Protein AF-A0A8T5NZN9-F1 (afdb_monomer)

Structure (mmCIF, N/CA/C/O backbone):
data_AF-A0A8T5NZN9-F1
#
_entry.id   AF-A0A8T5NZN9-F1
#
loop_
_atom_site.group_PDB
_atom_site.id
_atom_site.type_symbol
_atom_site.label_atom_id
_atom_site.label_alt_id
_atom_site.label_comp_id
_atom_site.label_asym_id
_atom_site.label_entity_id
_atom_site.label_seq_id
_atom_site.pdbx_PDB_ins_cod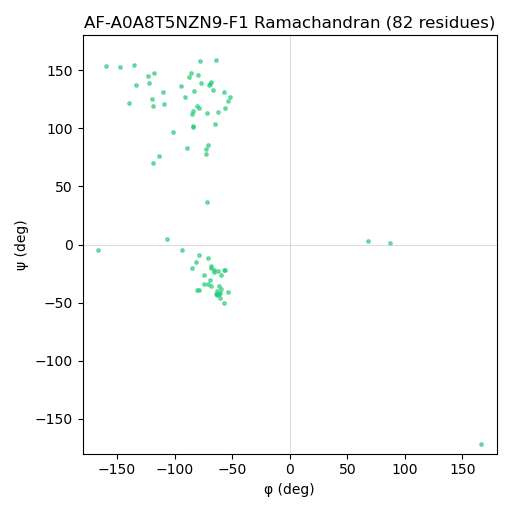e
_atom_site.Cartn_x
_atom_site.Cartn_y
_atom_site.Cartn_z
_atom_site.occupancy
_atom_site.B_iso_or_equiv
_atom_site.auth_seq_id
_atom_site.auth_comp_id
_atom_site.auth_asym_id
_atom_site.auth_atom_id
_atom_site.pdbx_PDB_model_num
ATOM 1 N N . MET A 1 1 ? 0.487 -4.264 30.879 1.00 34.97 1 MET A N 1
ATOM 2 C CA . MET A 1 1 ? 0.024 -3.351 29.813 1.00 34.97 1 MET A CA 1
ATOM 3 C C . MET A 1 1 ? 0.507 -3.912 28.481 1.00 34.97 1 MET A C 1
ATOM 5 O O . MET A 1 1 ? 1.689 -3.817 28.190 1.00 34.97 1 MET A O 1
ATOM 9 N N . MET A 1 2 ? -0.350 -4.625 27.744 1.00 35.44 2 MET A N 1
ATOM 10 C CA . MET A 1 2 ? 0.011 -5.225 26.452 1.00 35.44 2 MET A CA 1
ATOM 11 C C . MET A 1 2 ? -0.158 -4.172 25.357 1.00 35.44 2 MET A C 1
ATOM 13 O O . MET A 1 2 ? -1.273 -3.893 24.928 1.00 35.44 2 MET A O 1
ATOM 17 N N . THR A 1 3 ? 0.946 -3.574 24.918 1.00 41.38 3 THR A N 1
ATOM 18 C CA . THR A 1 3 ? 0.982 -2.693 23.747 1.00 41.38 3 THR A CA 1
ATOM 19 C C . THR A 1 3 ? 0.833 -3.555 22.492 1.00 41.38 3 THR A C 1
ATOM 21 O O . THR A 1 3 ? 1.812 -3.909 21.839 1.00 41.38 3 THR A O 1
ATOM 24 N N . GLY A 1 4 ? -0.393 -3.987 22.195 1.00 48.88 4 GLY A N 1
ATOM 25 C CA . GLY A 1 4 ? -0.702 -4.690 20.955 1.00 48.88 4 GLY A CA 1
ATOM 26 C C . GLY A 1 4 ? -0.480 -3.741 19.783 1.00 48.88 4 GLY A C 1
ATOM 27 O O . GLY A 1 4 ? -1.286 -2.842 19.561 1.00 48.88 4 GLY A O 1
ATOM 28 N N . LYS A 1 5 ? 0.627 -3.900 19.050 1.00 51.81 5 LYS A N 1
ATOM 29 C CA . LYS A 1 5 ? 0.821 -3.207 17.773 1.00 51.81 5 LYS A CA 1
ATOM 30 C C . LYS A 1 5 ? -0.272 -3.693 16.821 1.00 51.81 5 LYS A C 1
ATOM 32 O O . LYS A 1 5 ? -0.318 -4.869 16.472 1.00 51.81 5 LYS A O 1
ATOM 37 N N . VAL A 1 6 ? -1.168 -2.790 16.451 1.00 48.12 6 VAL A N 1
ATOM 38 C CA . VAL A 1 6 ? -2.144 -2.989 15.384 1.00 48.12 6 VAL A CA 1
ATOM 39 C C . VAL A 1 6 ? -1.506 -2.495 14.097 1.00 48.12 6 VAL A C 1
ATOM 41 O O . VAL A 1 6 ? -1.011 -1.370 14.050 1.00 48.12 6 VAL A O 1
ATOM 44 N N . VAL A 1 7 ? -1.500 -3.335 13.065 1.00 60.12 7 VAL A N 1
ATOM 45 C CA . VAL A 1 7 ? -1.030 -2.952 11.731 1.00 60.12 7 VAL A CA 1
ATOM 46 C C . VAL A 1 7 ? -2.238 -2.899 10.809 1.00 60.12 7 VAL A C 1
ATOM 48 O O . VAL A 1 7 ? -3.054 -3.822 10.793 1.00 60.12 7 VAL A O 1
ATOM 51 N N . LEU A 1 8 ? -2.356 -1.801 10.064 1.00 58.16 8 LEU A N 1
ATOM 52 C CA . LEU A 1 8 ? -3.370 -1.651 9.031 1.00 58.16 8 LEU A CA 1
ATOM 53 C C . LEU A 1 8 ? -2.890 -2.363 7.775 1.00 58.16 8 LEU A C 1
ATOM 55 O O . LEU A 1 8 ? -1.844 -2.028 7.219 1.00 58.16 8 LEU A O 1
ATOM 59 N N . VAL A 1 9 ? -3.656 -3.361 7.350 1.00 62.81 9 VAL A N 1
ATOM 60 C CA . VAL A 1 9 ? -3.315 -4.194 6.201 1.00 62.81 9 VAL A CA 1
ATOM 61 C C . VAL A 1 9 ? -4.415 -4.055 5.141 1.00 62.81 9 VAL A C 1
ATOM 63 O O . VAL A 1 9 ? -5.586 -4.275 5.464 1.00 62.81 9 VAL A O 1
ATOM 66 N N . PRO A 1 10 ? -4.078 -3.687 3.891 1.00 61.34 10 PRO A N 1
ATOM 67 C CA . PRO A 1 10 ? -5.037 -3.643 2.785 1.00 61.34 10 PRO A CA 1
ATOM 68 C C . PRO A 1 10 ? -5.533 -5.050 2.422 1.00 61.34 10 PRO A C 1
ATOM 70 O O . PRO A 1 10 ? -4.728 -5.967 2.283 1.00 61.34 10 PRO A O 1
ATOM 73 N N . PHE A 1 11 ? -6.845 -5.241 2.259 1.00 51.91 11 PHE A N 1
ATOM 74 C CA . PHE A 1 11 ? -7.451 -6.539 1.931 1.00 51.91 11 PHE A CA 1
ATOM 75 C C . PHE A 1 11 ? -8.490 -6.442 0.798 1.00 51.91 11 PHE A C 1
ATOM 77 O O . PHE A 1 11 ? -9.350 -5.562 0.819 1.00 51.91 11 PHE A O 1
ATOM 84 N N . PRO A 1 12 ? -8.531 -7.366 -0.175 1.00 51.25 12 PRO A N 1
ATOM 85 C CA . PRO A 1 12 ? -7.628 -8.468 -0.446 1.00 51.25 12 PRO A CA 1
ATOM 86 C C . PRO A 1 12 ? -6.377 -7.979 -1.181 1.00 51.25 12 PRO A C 1
ATOM 88 O O . PRO A 1 12 ? -6.430 -7.078 -2.019 1.00 51.25 12 PRO A O 1
ATOM 91 N N . PHE A 1 13 ? -5.252 -8.623 -0.887 1.00 57.72 13 PHE A N 1
ATOM 92 C CA . PHE A 1 13 ? -4.118 -8.640 -1.800 1.00 57.72 13 PHE A CA 1
ATOM 93 C C . PHE A 1 13 ? -4.497 -9.561 -2.958 1.00 57.72 13 PHE A C 1
ATOM 95 O O . PHE A 1 13 ? -4.184 -10.748 -2.933 1.00 57.72 13 PHE A O 1
ATOM 102 N N . ASP A 1 14 ? -5.240 -9.055 -3.940 1.00 54.31 14 ASP A N 1
ATOM 103 C CA . ASP A 1 14 ? -5.480 -9.805 -5.171 1.00 54.31 14 ASP A CA 1
ATOM 104 C C . ASP A 1 14 ? -4.162 -9.843 -5.960 1.00 54.31 14 ASP A C 1
ATOM 106 O O . ASP A 1 14 ? -3.881 -9.001 -6.810 1.00 54.31 14 ASP A O 1
ATOM 110 N N . THR A 1 15 ? -3.313 -10.822 -5.638 1.00 50.38 15 THR A N 1
ATOM 111 C CA . THR A 1 15 ? -1.974 -11.042 -6.207 1.00 50.38 15 THR A CA 1
ATOM 112 C C . THR A 1 15 ? -2.027 -11.564 -7.647 1.00 50.38 15 THR A C 1
ATOM 114 O O . THR A 1 15 ? -1.282 -12.470 -8.003 1.00 50.38 15 THR A O 1
ATOM 117 N N . SER A 1 16 ? -2.966 -11.122 -8.483 1.00 45.41 16 SER A N 1
ATOM 118 C CA . SER A 1 16 ? -3.051 -11.631 -9.865 1.00 45.41 16 SER A CA 1
ATOM 119 C C . SER A 1 16 ? -3.943 -10.856 -10.821 1.00 45.41 16 SER A C 1
ATOM 121 O O . SER A 1 16 ? -4.000 -11.208 -11.997 1.00 45.41 16 SER A O 1
ATOM 123 N N . LYS A 1 17 ? -4.665 -9.829 -10.368 1.00 54.97 17 LYS A N 1
ATOM 124 C CA . LYS A 1 17 ? -5.507 -9.033 -11.261 1.00 54.97 17 LYS A CA 1
ATOM 125 C C . LYS A 1 17 ? -5.387 -7.570 -10.881 1.00 54.97 17 LYS A C 1
ATOM 127 O O . LYS A 1 17 ? -5.698 -7.200 -9.753 1.00 54.97 17 LYS A O 1
ATOM 132 N 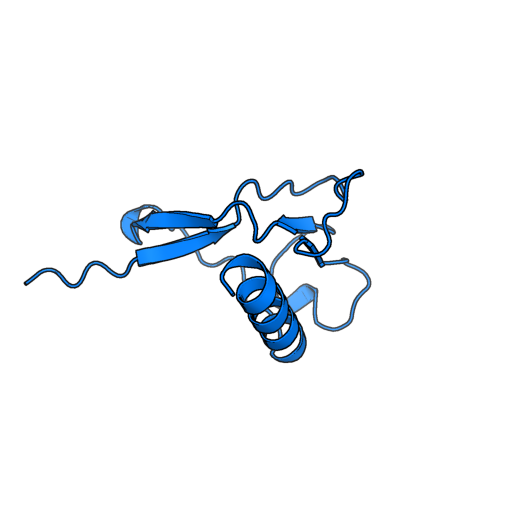N . ILE A 1 18 ? -4.962 -6.748 -11.840 1.00 56.25 18 ILE A N 1
ATOM 133 C CA . ILE A 1 18 ? -5.216 -5.309 -11.781 1.00 56.25 18 ILE A CA 1
ATOM 134 C C . ILE A 1 18 ? -6.733 -5.188 -11.666 1.00 56.25 18 ILE A C 1
ATOM 136 O O . ILE A 1 18 ? -7.453 -5.705 -12.527 1.00 56.25 18 ILE A O 1
ATOM 140 N N . ALA A 1 19 ? -7.212 -4.619 -10.559 1.00 56.25 19 ALA A N 1
ATOM 141 C CA . ALA A 1 19 ? -8.641 -4.454 -10.349 1.00 56.25 19 ALA A CA 1
ATOM 142 C C . ALA A 1 19 ? -9.213 -3.711 -11.564 1.00 56.25 19 ALA A C 1
ATOM 144 O O . ALA A 1 19 ? -8.713 -2.653 -11.929 1.00 56.25 19 ALA A O 1
ATOM 145 N N . THR A 1 20 ? -10.206 -4.291 -12.238 1.00 54.53 20 THR A N 1
ATOM 146 C CA . THR A 1 20 ? -10.814 -3.673 -13.431 1.00 54.53 20 THR A CA 1
ATOM 147 C C . THR A 1 20 ? -11.557 -2.384 -13.075 1.00 54.53 20 THR A C 1
ATOM 149 O O . THR A 1 20 ? -11.731 -1.522 -13.927 1.00 54.53 20 THR A O 1
ATOM 152 N N . ASP A 1 21 ? -11.933 -2.242 -11.804 1.00 60.41 21 ASP A N 1
ATOM 153 C CA . ASP A 1 21 ? -12.624 -1.087 -11.245 1.00 60.41 21 ASP A CA 1
ATOM 154 C C . ASP A 1 21 ? -11.679 -0.384 -10.257 1.00 60.41 21 ASP A C 1
ATOM 156 O O . ASP A 1 21 ? -11.732 -0.598 -9.044 1.00 60.41 21 ASP A O 1
ATOM 160 N N . LEU A 1 22 ? -10.703 0.350 -10.803 1.00 65.06 22 LEU A N 1
ATOM 161 C CA . LEU A 1 22 ? -9.753 1.132 -10.011 1.00 65.06 22 LEU A CA 1
ATOM 162 C C . LEU A 1 22 ? -10.476 2.341 -9.425 1.00 65.06 22 LEU A C 1
ATOM 164 O O . LEU A 1 22 ? -10.860 3.259 -10.150 1.00 65.06 22 LEU A O 1
ATOM 168 N N . LEU A 1 23 ? -10.621 2.367 -8.105 1.00 67.12 23 LEU A N 1
ATOM 169 C CA . LEU A 1 23 ? -11.109 3.550 -7.409 1.00 67.12 23 LEU A CA 1
ATOM 170 C C . LEU A 1 23 ? -9.988 4.587 -7.293 1.00 67.12 23 LEU A C 1
ATOM 172 O O . LEU A 1 23 ? -8.802 4.256 -7.304 1.00 67.12 23 LEU A O 1
ATOM 176 N N . GLU A 1 24 ? -10.345 5.860 -7.103 1.00 67.94 24 GLU A N 1
ATOM 177 C CA . GLU A 1 24 ? -9.367 6.955 -6.947 1.00 67.94 24 GLU A CA 1
ATOM 178 C C . GLU A 1 24 ? -8.372 6.700 -5.793 1.00 67.94 24 GLU A C 1
ATOM 180 O O . GLU A 1 24 ? -7.247 7.207 -5.755 1.00 67.94 24 GLU A O 1
ATOM 185 N N . THR A 1 25 ? -8.778 5.844 -4.864 1.00 71.62 25 THR A N 1
ATOM 186 C CA . THR A 1 25 ? -8.070 5.472 -3.645 1.00 71.62 25 THR A CA 1
ATOM 187 C C . THR A 1 25 ? -7.206 4.224 -3.808 1.00 71.62 25 THR A C 1
ATOM 189 O O . THR A 1 25 ? -6.506 3.829 -2.878 1.00 71.62 25 THR A O 1
ATOM 192 N N . ASP A 1 26 ? -7.268 3.580 -4.970 1.00 75.31 26 ASP A N 1
ATOM 193 C CA . ASP A 1 26 ? -6.510 2.374 -5.263 1.00 75.31 26 ASP A CA 1
ATOM 194 C C . ASP A 1 26 ? -5.128 2.736 -5.816 1.00 75.31 26 ASP A C 1
ATOM 196 O O . ASP A 1 26 ? -4.956 3.731 -6.525 1.00 75.31 26 ASP A O 1
ATOM 200 N N . ILE A 1 27 ? -4.121 1.940 -5.464 1.00 77.25 27 ILE A N 1
ATOM 201 C CA . ILE A 1 27 ? -2.729 2.130 -5.886 1.00 77.25 27 ILE A CA 1
ATOM 202 C C . ILE A 1 27 ? -2.308 0.909 -6.671 1.00 77.25 27 ILE A C 1
ATOM 204 O O . ILE A 1 27 ? -2.294 -0.204 -6.147 1.00 77.25 27 ILE A O 1
ATOM 208 N N . VAL A 1 28 ? -1.941 1.113 -7.929 1.00 77.50 28 VAL A N 1
ATOM 209 C CA . VAL A 1 28 ? -1.445 0.031 -8.772 1.00 77.50 28 VAL A CA 1
ATOM 210 C C . VAL A 1 28 ? 0.046 -0.143 -8.515 1.00 77.50 28 VAL A C 1
ATOM 212 O O . VAL A 1 28 ? 0.874 0.709 -8.828 1.00 77.50 28 VAL A O 1
ATOM 215 N N . LEU A 1 29 ? 0.387 -1.279 -7.923 1.00 77.44 29 LEU A N 1
ATOM 216 C CA . LEU A 1 29 ? 1.748 -1.734 -7.725 1.00 77.44 29 LEU A CA 1
ATOM 217 C C . LEU A 1 29 ? 2.170 -2.544 -8.950 1.00 77.44 29 LEU A C 1
ATOM 219 O O . LEU A 1 29 ? 2.070 -3.766 -8.941 1.00 77.44 29 LEU A O 1
ATOM 223 N N . ASP A 1 30 ? 2.608 -1.873 -10.013 1.00 76.31 30 ASP A N 1
ATOM 224 C CA . ASP A 1 30 ? 3.045 -2.554 -1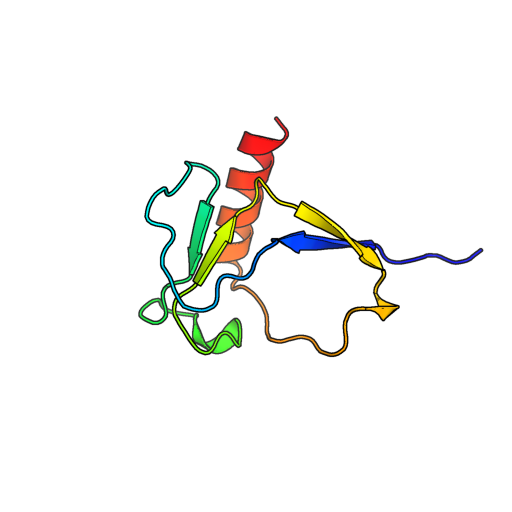1.235 1.00 76.31 30 ASP A CA 1
ATOM 225 C 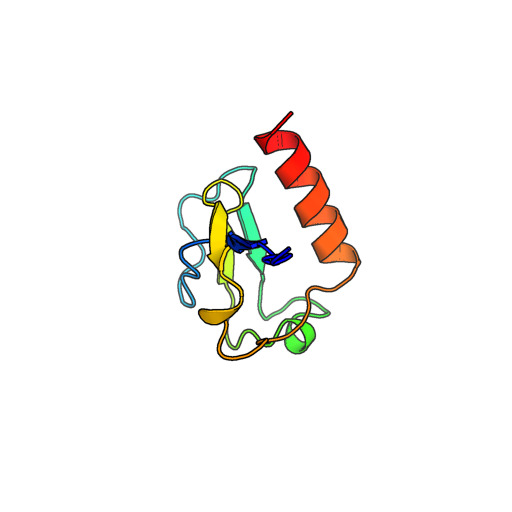C . ASP A 1 30 ? 4.446 -3.169 -11.081 1.00 76.31 30 ASP A C 1
ATOM 227 O O . ASP A 1 30 ? 5.340 -2.537 -10.519 1.00 76.31 30 ASP A O 1
ATOM 231 N N . SER A 1 31 ? 4.642 -4.382 -11.597 1.00 74.31 31 SER A N 1
ATOM 232 C CA . SER A 1 31 ? 5.924 -5.090 -11.644 1.00 74.31 31 SER A CA 1
ATOM 233 C C . SER A 1 31 ? 6.958 -4.422 -12.548 1.00 74.31 31 SER A C 1
ATOM 235 O O . SER A 1 31 ? 8.155 -4.568 -12.315 1.00 74.31 31 SER A O 1
ATOM 237 N N . GLY A 1 32 ? 6.508 -3.630 -13.526 1.00 73.44 32 GLY A N 1
ATOM 238 C CA . GLY A 1 32 ? 7.380 -2.857 -14.411 1.00 73.44 32 GLY A CA 1
ATOM 239 C C . GLY A 1 32 ? 7.942 -1.562 -13.814 1.00 73.44 32 GLY A C 1
ATOM 240 O O . GLY A 1 32 ? 8.803 -0.940 -14.436 1.00 73.44 32 GLY A O 1
ATOM 241 N N . ARG A 1 33 ? 7.483 -1.116 -12.634 1.00 76.38 33 ARG A N 1
ATOM 242 C CA . ARG A 1 33 ? 7.914 0.175 -12.066 1.00 76.38 33 ARG A CA 1
ATOM 243 C C . ARG A 1 33 ? 9.212 0.060 -11.263 1.00 76.38 33 ARG A C 1
ATOM 245 O O . ARG A 1 33 ? 9.470 -0.937 -10.582 1.00 76.38 33 ARG A O 1
ATOM 252 N N . ALA A 1 34 ? 10.004 1.130 -11.285 1.00 73.75 34 ALA A N 1
ATOM 253 C CA . ALA A 1 34 ? 11.206 1.241 -10.466 1.00 73.75 34 ALA A CA 1
ATOM 254 C C . ALA A 1 34 ? 10.854 1.064 -8.978 1.00 73.75 34 ALA A C 1
ATOM 256 O O . ALA A 1 34 ? 9.903 1.664 -8.484 1.00 73.75 34 ALA A O 1
ATOM 257 N N . GLY A 1 35 ? 11.596 0.204 -8.275 1.00 71.50 35 GLY A N 1
ATOM 258 C CA . GLY A 1 35 ? 11.336 -0.091 -6.865 1.00 71.50 35 GLY A CA 1
ATOM 259 C C . GLY A 1 35 ? 10.318 -1.204 -6.596 1.00 71.50 35 GLY A C 1
ATOM 260 O O . GLY A 1 35 ? 10.095 -1.540 -5.439 1.00 71.50 35 GLY A O 1
ATOM 261 N N . PHE A 1 36 ? 9.741 -1.859 -7.613 1.00 77.44 36 PHE A N 1
ATOM 262 C CA . PHE A 1 36 ? 8.827 -2.983 -7.368 1.00 77.44 36 PHE A CA 1
ATOM 263 C C . PHE A 1 36 ? 9.488 -4.145 -6.610 1.00 77.44 36 PHE A C 1
ATOM 265 O O . PHE A 1 36 ? 8.885 -4.711 -5.699 1.00 77.44 36 PHE A O 1
ATOM 272 N N . ASN A 1 37 ? 10.755 -4.441 -6.910 1.00 76.06 37 ASN A N 1
ATOM 273 C CA . ASN A 1 37 ? 11.506 -5.508 -6.244 1.00 76.06 37 ASN A CA 1
ATOM 274 C C . ASN A 1 37 ? 11.638 -5.304 -4.725 1.00 76.06 37 ASN A C 1
ATOM 276 O O . ASN A 1 37 ? 11.759 -6.288 -4.001 1.00 76.06 37 ASN A O 1
ATOM 280 N N . THR A 1 38 ? 11.583 -4.063 -4.217 1.00 78.62 38 THR A N 1
ATOM 281 C CA . THR A 1 38 ? 11.672 -3.811 -2.766 1.00 78.62 38 THR A CA 1
ATOM 282 C C . THR A 1 38 ? 10.385 -4.183 -2.042 1.00 78.62 38 THR A C 1
ATOM 284 O O . THR A 1 38 ? 10.428 -4.540 -0.871 1.00 78.62 38 THR A O 1
ATOM 287 N N . THR A 1 39 ? 9.247 -4.157 -2.745 1.00 75.31 39 THR A N 1
ATOM 288 C CA . THR A 1 39 ? 7.935 -4.504 -2.180 1.00 75.31 39 THR A CA 1
ATOM 289 C C . THR A 1 39 ? 7.813 -5.988 -1.840 1.00 75.31 39 THR A C 1
ATOM 291 O O . THR A 1 39 ? 6.916 -6.376 -1.093 1.00 75.31 39 THR A O 1
ATOM 294 N N . GLY A 1 40 ? 8.688 -6.822 -2.415 1.00 72.38 40 GLY A N 1
ATOM 295 C CA . GLY A 1 40 ? 8.663 -8.278 -2.285 1.00 72.38 40 GLY A CA 1
ATOM 296 C C . GLY A 1 40 ? 7.466 -8.957 -2.957 1.00 72.38 40 GLY A C 1
ATOM 297 O O . GLY A 1 40 ? 7.313 -10.176 -2.862 1.00 72.38 40 GLY A O 1
ATOM 298 N N . LEU A 1 41 ? 6.606 -8.195 -3.640 1.00 75.75 41 LEU A N 1
ATOM 299 C CA . LEU A 1 41 ? 5.527 -8.745 -4.448 1.00 75.75 41 LEU A CA 1
ATOM 300 C C . LEU A 1 41 ? 6.119 -9.446 -5.669 1.00 75.75 41 LEU A C 1
ATOM 302 O O . LEU A 1 41 ? 7.042 -8.952 -6.306 1.00 75.75 41 LEU A O 1
ATOM 306 N N . CYS A 1 42 ? 5.573 -10.610 -6.003 1.00 69.88 42 CYS A N 1
ATOM 307 C CA . CYS A 1 42 ? 6.042 -11.386 -7.150 1.00 69.88 42 CYS A CA 1
ATOM 308 C C . CYS A 1 42 ? 5.381 -10.930 -8.466 1.00 69.88 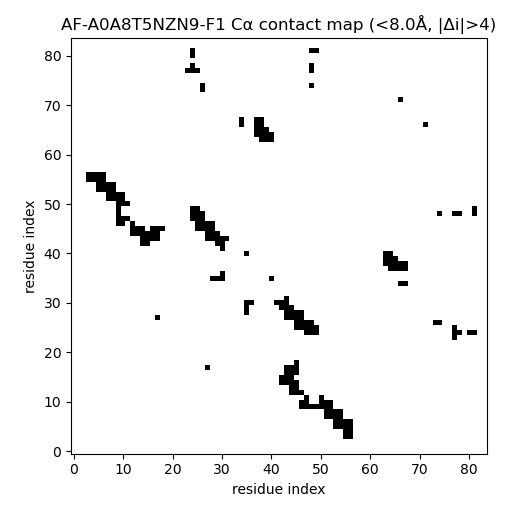42 CYS A C 1
ATOM 310 O O . CYS A 1 42 ? 5.905 -11.186 -9.543 1.00 69.88 42 CYS A O 1
ATOM 312 N N . VAL A 1 43 ? 4.232 -10.249 -8.387 1.00 72.56 43 VAL A N 1
ATOM 313 C CA . VAL A 1 43 ? 3.381 -9.892 -9.534 1.00 72.56 43 VAL A CA 1
ATOM 314 C C . VAL A 1 43 ? 2.672 -8.558 -9.319 1.00 72.56 43 VAL A C 1
ATOM 316 O O . VAL A 1 43 ? 2.387 -8.183 -8.174 1.00 72.56 43 VAL A O 1
ATOM 319 N N . SER A 1 44 ? 2.356 -7.861 -10.416 1.00 76.06 44 SER A N 1
ATOM 320 C CA . SER A 1 44 ? 1.619 -6.594 -10.375 1.00 76.06 44 SER A CA 1
ATOM 321 C C . SER A 1 44 ? 0.328 -6.752 -9.560 1.00 76.06 44 SER A C 1
ATOM 323 O O . SER A 1 44 ? -0.456 -7.670 -9.799 1.00 76.06 44 SER A O 1
ATOM 325 N N . SER A 1 45 ? 0.128 -5.887 -8.568 1.00 70.19 45 SER A N 1
ATOM 326 C CA . SER A 1 45 ? -0.962 -5.992 -7.586 1.00 70.19 45 SER A CA 1
ATOM 327 C C . SER A 1 45 ? -1.619 -4.632 -7.367 1.00 70.19 45 SER A C 1
ATOM 329 O O . SER A 1 45 ? -0.971 -3.605 -7.525 1.00 70.19 45 SER A O 1
ATOM 331 N N . THR A 1 46 ? -2.885 -4.593 -6.958 1.00 75.12 46 THR A N 1
ATOM 332 C CA . THR A 1 46 ? -3.566 -3.331 -6.628 1.00 75.12 46 THR A CA 1
ATOM 333 C C . THR A 1 46 ? -3.796 -3.236 -5.123 1.00 75.12 46 THR A C 1
ATOM 335 O O . THR A 1 46 ? -4.458 -4.084 -4.530 1.00 75.12 46 THR A O 1
ATOM 338 N N . LEU A 1 47 ? -3.259 -2.193 -4.494 1.00 75.69 47 LEU A N 1
ATOM 339 C CA . LEU A 1 47 ? -3.499 -1.869 -3.095 1.00 75.69 47 LEU A CA 1
ATOM 340 C C . LEU A 1 47 ? -4.800 -1.073 -2.984 1.00 75.69 47 LEU A C 1
ATOM 342 O O . LEU A 1 47 ? -4.886 0.050 -3.476 1.00 75.69 47 LEU A O 1
ATOM 346 N N . ARG A 1 48 ? -5.807 -1.636 -2.322 1.00 75.69 48 ARG A N 1
ATOM 347 C CA . ARG A 1 48 ? -7.101 -0.972 -2.151 1.00 75.69 48 ARG A CA 1
ATOM 348 C C . ARG A 1 48 ? -7.229 -0.373 -0.764 1.00 75.69 48 ARG A C 1
ATOM 350 O O . ARG A 1 48 ? -7.585 -1.061 0.192 1.00 75.69 48 ARG A O 1
ATOM 357 N N . LEU A 1 49 ? -6.939 0.919 -0.655 1.00 77.00 49 LEU A N 1
ATOM 358 C CA . LEU A 1 49 ? -6.907 1.617 0.632 1.00 77.00 49 LEU A CA 1
ATOM 359 C C . LEU A 1 49 ? -8.288 1.755 1.282 1.00 77.00 49 LEU A C 1
ATOM 361 O O . LEU A 1 49 ? -8.383 1.918 2.491 1.00 77.00 49 LEU A O 1
ATOM 365 N N . HIS A 1 50 ? -9.368 1.629 0.513 1.00 74.19 50 HIS A N 1
ATOM 366 C CA . HIS A 1 50 ? -10.729 1.650 1.050 1.00 74.19 50 HIS A CA 1
ATOM 367 C C . HIS A 1 50 ? -11.078 0.378 1.846 1.00 74.19 50 HIS A C 1
ATOM 369 O O . HIS A 1 50 ? -12.103 0.326 2.522 1.00 74.19 50 HIS A O 1
ATOM 375 N N . ARG A 1 51 ? -10.247 -0.672 1.770 1.00 71.31 51 ARG A N 1
ATOM 376 C CA . ARG A 1 51 ? -10.423 -1.924 2.515 1.00 71.31 51 ARG A CA 1
ATOM 377 C C . ARG A 1 51 ? -9.242 -2.169 3.439 1.00 71.31 51 ARG A C 1
ATOM 379 O O . ARG A 1 51 ? -8.427 -3.06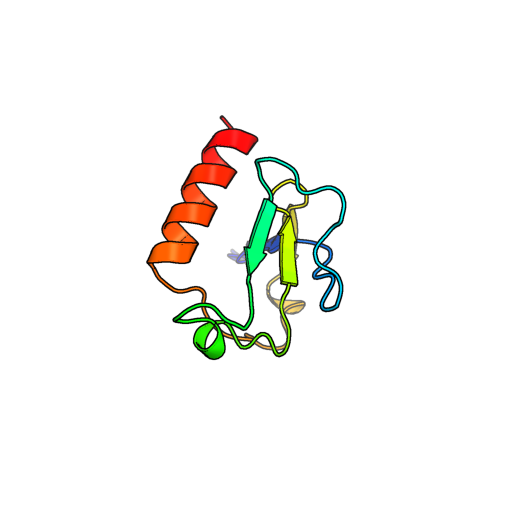2 3.216 1.00 71.31 51 ARG A O 1
ATOM 386 N N . LEU A 1 52 ? -9.155 -1.361 4.483 1.00 75.06 52 LEU A N 1
ATOM 387 C CA . LEU A 1 52 ? -8.182 -1.560 5.548 1.00 75.06 52 LEU A CA 1
ATOM 388 C C . LEU A 1 52 ? -8.823 -2.353 6.671 1.00 75.06 52 LEU A C 1
ATOM 390 O O . LEU A 1 52 ? -9.952 -2.080 7.077 1.00 75.06 52 LEU A O 1
ATOM 394 N N . MET A 1 53 ? -8.076 -3.317 7.189 1.00 75.19 53 MET A N 1
ATOM 395 C CA . MET A 1 53 ? -8.445 -4.013 8.409 1.00 75.19 53 MET A CA 1
ATOM 396 C C . MET A 1 53 ? -7.336 -3.895 9.446 1.00 75.19 53 MET A C 1
ATOM 398 O O . MET A 1 53 ? -6.145 -3.899 9.128 1.00 75.19 53 MET A O 1
ATOM 402 N N . THR A 1 54 ? -7.761 -3.816 10.700 1.00 79.38 54 THR A N 1
ATOM 403 C CA . THR A 1 54 ? -6.902 -3.955 11.871 1.00 79.38 54 THR A CA 1
ATOM 404 C C . THR A 1 54 ? -6.631 -5.434 12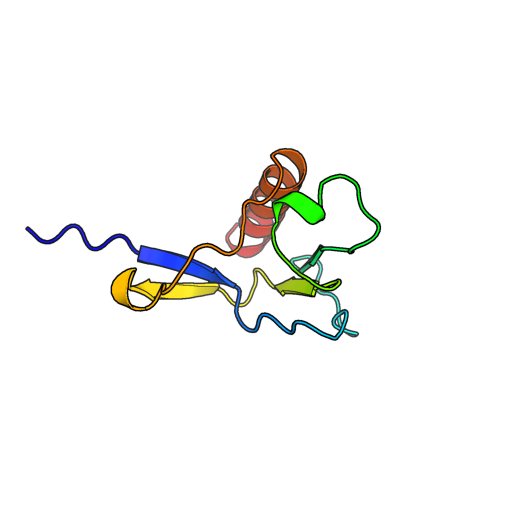.086 1.00 79.38 54 THR A C 1
ATOM 406 O O . THR A 1 54 ? -7.554 -6.198 12.364 1.00 79.38 54 THR A O 1
ATOM 409 N N . VAL A 1 55 ? -5.367 -5.836 11.987 1.00 78.38 55 VAL A N 1
ATOM 410 C CA . VAL A 1 55 ? -4.938 -7.187 12.356 1.00 78.38 55 VAL A CA 1
ATOM 411 C C . VAL A 1 55 ? -3.942 -7.142 13.502 1.00 78.38 55 VAL A C 1
ATOM 413 O O . VAL A 1 55 ? -3.134 -6.217 13.630 1.00 78.38 55 VAL A O 1
ATOM 416 N N . THR A 1 56 ? -3.992 -8.170 14.341 1.00 79.56 56 THR A N 1
ATOM 417 C CA . THR A 1 56 ? -2.989 -8.387 15.381 1.00 79.56 56 THR A CA 1
ATOM 418 C C . THR A 1 56 ? -1.675 -8.802 14.728 1.00 79.56 56 THR A C 1
ATOM 420 O O . THR A 1 56 ? -1.667 -9.659 13.843 1.00 79.56 56 THR A O 1
ATOM 423 N N . THR A 1 57 ? -0.546 -8.265 15.195 1.00 77.50 57 THR A N 1
ATOM 424 C CA . THR A 1 57 ? 0.791 -8.648 14.700 1.00 77.50 57 THR A CA 1
ATOM 425 C C . THR A 1 57 ? 1.094 -10.139 14.820 1.00 77.50 57 THR A C 1
ATOM 427 O O . THR A 1 57 ? 1.913 -10.645 14.064 1.00 77.50 57 THR A O 1
ATOM 430 N N . SER A 1 58 ? 0.405 -10.866 15.704 1.00 81.06 58 SER A N 1
ATOM 431 C CA . SER A 1 58 ? 0.499 -12.327 15.804 1.00 81.06 58 SER A CA 1
ATOM 432 C C . SER A 1 58 ? 0.036 -13.068 14.543 1.00 81.06 58 SER A C 1
ATOM 434 O O . SER A 1 58 ? 0.453 -14.202 14.324 1.00 81.06 58 SER A O 1
ATOM 436 N N . LEU A 1 59 ? -0.806 -12.448 13.705 1.00 80.06 59 LEU A N 1
ATOM 437 C CA . LEU A 1 59 ? -1.245 -13.008 12.422 1.00 80.06 59 LEU A CA 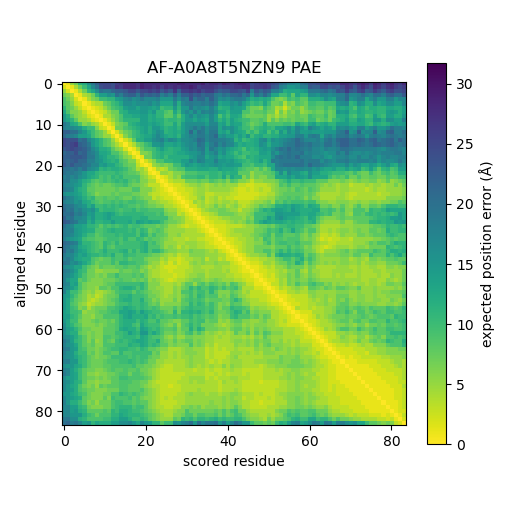1
ATOM 438 C C . LEU A 1 59 ? -0.217 -12.788 11.300 1.00 80.06 59 LEU A C 1
ATOM 440 O O . LEU A 1 59 ? -0.296 -13.440 10.256 1.00 80.06 59 LEU A O 1
ATOM 444 N N . ILE A 1 60 ? 0.759 -11.897 11.499 1.00 78.19 60 ILE A N 1
ATOM 445 C CA . ILE A 1 60 ? 1.791 -11.582 10.509 1.00 78.19 60 ILE A CA 1
ATOM 446 C C . ILE A 1 60 ? 2.909 -12.621 10.630 1.00 78.19 60 ILE A C 1
ATOM 448 O O . ILE A 1 60 ? 3.745 -12.559 11.524 1.00 78.19 60 ILE A O 1
ATOM 452 N N . LYS A 1 61 ? 2.927 -13.598 9.715 1.00 79.25 61 LYS A N 1
ATOM 453 C CA . LYS A 1 61 ? 3.949 -14.662 9.702 1.00 79.25 61 LYS A CA 1
ATOM 454 C C . LYS A 1 61 ? 5.314 -14.192 9.204 1.00 79.25 61 LYS A C 1
ATOM 456 O O . LYS A 1 61 ? 6.333 -14.732 9.618 1.00 79.25 61 LYS A O 1
ATOM 461 N N . ARG A 1 62 ? 5.324 -13.253 8.260 1.00 76.81 62 ARG A N 1
ATOM 462 C CA . ARG A 1 62 ? 6.531 -12.677 7.666 1.00 76.81 62 ARG A CA 1
ATOM 463 C C . ARG A 1 62 ? 6.211 -11.336 7.027 1.00 76.81 62 ARG A C 1
ATOM 465 O O . ARG A 1 62 ? 5.087 -11.123 6.574 1.00 76.81 62 ARG A O 1
ATOM 472 N N . GLU A 1 63 ? 7.218 -10.486 6.952 1.00 76.50 63 GLU A N 1
ATOM 473 C CA . GLU A 1 63 ? 7.205 -9.299 6.109 1.00 76.50 63 GLU A CA 1
ATOM 474 C C . GLU A 1 63 ? 7.596 -9.705 4.685 1.00 76.50 63 GLU A C 1
ATOM 476 O O . GLU A 1 63 ? 8.528 -10.487 4.493 1.00 76.50 63 GLU A O 1
ATOM 481 N N . LEU A 1 64 ? 6.828 -9.254 3.693 1.00 76.12 64 LEU A N 1
ATOM 482 C CA . LEU A 1 64 ? 7.097 -9.580 2.292 1.00 76.12 64 LEU A CA 1
ATOM 483 C C . LEU A 1 64 ? 8.198 -8.678 1.717 1.00 76.12 64 LEU A C 1
ATOM 485 O O . LEU A 1 64 ? 9.051 -9.150 0.975 1.00 76.12 64 LEU A O 1
ATOM 489 N N . GLY A 1 65 ? 8.178 -7.405 2.098 1.00 78.31 65 GLY A N 1
ATOM 490 C CA . GLY A 1 65 ? 9.082 -6.357 1.657 1.00 78.31 65 GLY A CA 1
ATOM 491 C C . GLY A 1 65 ? 8.526 -4.994 2.059 1.00 78.31 65 GLY A C 1
ATOM 492 O O . GLY A 1 65 ? 7.514 -4.907 2.761 1.00 78.31 65 GLY A O 1
ATOM 493 N N . GLU A 1 66 ? 9.161 -3.933 1.576 1.00 81.62 66 GLU A N 1
ATOM 494 C CA . GLU A 1 66 ? 8.834 -2.559 1.932 1.00 81.62 66 GLU A CA 1
ATOM 495 C C . GLU A 1 66 ? 8.487 -1.723 0.692 1.00 81.62 66 GLU A C 1
ATOM 497 O O . GLU A 1 66 ? 9.114 -1.811 -0.371 1.00 81.62 66 GLU A O 1
ATOM 502 N N . LEU A 1 67 ? 7.457 -0.888 0.829 1.00 80.88 67 LEU A N 1
ATOM 503 C CA . LEU A 1 67 ? 7.103 0.105 -0.183 1.00 80.88 67 LEU A CA 1
ATOM 504 C C . LEU A 1 67 ? 8.192 1.184 -0.251 1.00 80.88 67 LEU A C 1
ATOM 506 O O . LEU A 1 67 ? 8.678 1.640 0.788 1.00 80.88 67 LEU A O 1
ATOM 510 N N . THR A 1 68 ? 8.537 1.641 -1.456 1.00 83.44 68 THR A N 1
ATOM 511 C CA . THR A 1 68 ? 9.496 2.743 -1.603 1.00 83.44 68 THR A CA 1
ATOM 512 C C . THR A 1 68 ? 8.950 4.043 -0.998 1.00 83.44 68 THR A C 1
ATOM 514 O O . THR A 1 68 ? 7.731 4.182 -0.830 1.00 83.44 68 THR A O 1
ATOM 517 N N . PRO A 1 69 ? 9.814 5.015 -0.652 1.00 84.19 69 PRO A N 1
ATOM 518 C CA . PRO A 1 69 ? 9.373 6.295 -0.104 1.00 84.19 69 PRO A CA 1
ATOM 519 C C . PRO A 1 69 ? 8.333 7.003 -0.979 1.00 84.19 69 PRO A C 1
ATOM 521 O O . PRO A 1 69 ? 7.345 7.511 -0.459 1.00 84.19 69 PRO A O 1
ATOM 524 N N . GLU A 1 70 ? 8.498 6.972 -2.300 1.00 84.19 70 GLU A N 1
ATOM 525 C CA . GLU A 1 70 ? 7.596 7.619 -3.260 1.00 84.19 70 GLU A CA 1
ATOM 526 C C . GLU A 1 70 ? 6.204 6.984 -3.211 1.00 84.19 70 GLU A C 1
ATOM 528 O O . GLU A 1 70 ? 5.185 7.671 -3.160 1.00 84.19 70 GLU A O 1
ATOM 533 N N . MET A 1 71 ? 6.160 5.654 -3.133 1.00 80.06 71 MET A N 1
ATOM 534 C CA . MET A 1 71 ? 4.912 4.913 -3.015 1.00 80.06 71 MET A CA 1
ATOM 535 C C . MET A 1 71 ? 4.237 5.135 -1.662 1.00 80.06 71 MET A C 1
ATOM 537 O O . MET A 1 71 ? 3.014 5.187 -1.584 1.00 80.06 71 MET A O 1
ATOM 541 N N . LYS A 1 72 ? 5.016 5.266 -0.581 1.00 84.06 72 LYS A N 1
ATOM 542 C CA . LYS A 1 72 ? 4.478 5.601 0.745 1.00 84.06 72 LYS A CA 1
ATOM 543 C C . LYS A 1 72 ? 3.822 6.978 0.741 1.00 84.06 72 LYS A C 1
ATOM 545 O O . LYS A 1 72 ? 2.760 7.126 1.337 1.00 84.06 72 LYS A O 1
ATOM 550 N N . VAL A 1 73 ? 4.418 7.959 0.060 1.00 87.25 73 VAL A N 1
ATOM 551 C CA . VAL A 1 73 ? 3.813 9.289 -0.113 1.00 87.25 73 VAL A CA 1
ATOM 552 C C . VAL A 1 73 ? 2.474 9.169 -0.843 1.00 87.25 73 VAL A C 1
ATOM 554 O O . VAL A 1 73 ? 1.474 9.695 -0.361 1.00 87.25 73 VAL A O 1
ATOM 557 N N . GLU A 1 74 ? 2.413 8.400 -1.932 1.00 85.00 74 GLU A N 1
ATOM 558 C CA . GLU A 1 74 ? 1.162 8.155 -2.665 1.00 85.00 74 GLU A CA 1
ATOM 559 C C . GLU A 1 74 ? 0.091 7.468 -1.797 1.00 85.00 74 GLU A C 1
ATOM 561 O O . GLU A 1 74 ? -1.080 7.861 -1.812 1.00 85.00 74 GLU A O 1
ATOM 566 N N . VAL A 1 75 ? 0.495 6.475 -0.993 1.00 83.38 75 VAL A N 1
ATOM 567 C CA . VAL A 1 75 ? -0.372 5.810 -0.009 1.00 83.38 75 VAL A CA 1
ATOM 568 C C . VAL A 1 75 ? -0.951 6.814 0.976 1.00 83.38 75 VAL A C 1
ATOM 570 O O . VAL A 1 75 ? -2.162 6.827 1.184 1.00 83.38 75 VAL A O 1
ATOM 573 N N . VAL A 1 76 ? -0.113 7.660 1.570 1.00 85.19 76 VAL A N 1
ATOM 574 C CA . VAL A 1 76 ? -0.552 8.650 2.560 1.00 85.19 76 VAL A CA 1
ATOM 575 C C . VAL A 1 76 ? -1.520 9.657 1.943 1.00 85.19 76 VAL A C 1
ATOM 577 O O . VAL A 1 76 ? -2.550 9.944 2.548 1.00 85.19 76 VAL A O 1
ATOM 580 N N . GLU A 1 77 ? -1.252 10.147 0.735 1.00 87.31 77 GLU A N 1
ATOM 581 C CA . GLU A 1 77 ? -2.138 11.097 0.053 1.00 87.31 77 GLU A CA 1
ATOM 582 C C . GLU A 1 77 ? -3.517 10.493 -0.247 1.00 87.31 77 GLU A C 1
ATOM 584 O O . GLU A 1 77 ? -4.548 11.108 0.030 1.00 87.31 77 GLU A O 1
ATOM 589 N N . LYS A 1 78 ? -3.574 9.248 -0.731 1.00 83.62 78 LYS A N 1
ATOM 590 C CA . LYS A 1 78 ? -4.855 8.563 -0.975 1.00 83.62 78 LYS A CA 1
ATOM 591 C C . LYS A 1 78 ? -5.575 8.177 0.318 1.00 83.62 78 LYS A C 1
ATOM 593 O O . LYS A 1 78 ? -6.800 8.250 0.367 1.00 83.62 78 LYS A O 1
ATOM 598 N N . LEU A 1 79 ? -4.847 7.817 1.377 1.00 82.50 79 LEU A N 1
ATOM 599 C CA . LEU A 1 79 ? -5.429 7.614 2.707 1.00 82.50 79 LEU A CA 1
ATOM 600 C C . LEU A 1 79 ? -6.056 8.903 3.238 1.00 82.50 79 LEU A C 1
ATOM 602 O O . LEU A 1 79 ? -7.166 8.866 3.762 1.00 82.50 79 LEU A O 1
ATOM 606 N N . ARG A 1 80 ? -5.388 10.049 3.065 1.00 84.19 80 ARG A N 1
ATOM 607 C CA . ARG A 1 80 ? -5.946 11.353 3.443 1.00 84.19 80 ARG A CA 1
ATOM 608 C C . ARG A 1 80 ? -7.215 11.684 2.669 1.00 84.19 80 ARG A C 1
ATOM 610 O O . ARG A 1 80 ? -8.113 12.251 3.264 1.00 84.19 80 ARG A O 1
ATOM 617 N N . LYS A 1 81 ? -7.317 11.302 1.394 1.00 82.88 81 LYS A N 1
ATOM 618 C CA . LYS A 1 81 ? -8.561 11.446 0.616 1.00 82.88 81 LYS A CA 1
ATOM 619 C C . LYS A 1 81 ? -9.689 10.517 1.082 1.00 82.88 81 LYS A C 1
ATOM 621 O O . LYS A 1 81 ? -10.850 10.854 0.915 1.00 82.88 81 LYS A O 1
ATOM 626 N N . LEU A 1 82 ? -9.360 9.340 1.617 1.00 77.44 82 LEU A N 1
ATOM 627 C CA . LEU A 1 82 ? -10.345 8.366 2.106 1.00 77.44 82 LEU A CA 1
ATOM 628 C C . LEU A 1 82 ? -10.914 8.705 3.481 1.00 77.44 82 LEU A C 1
ATOM 630 O O . LEU A 1 82 ? -12.084 8.443 3.742 1.00 77.44 82 LEU A O 1
ATOM 634 N N . PHE A 1 83 ? -10.058 9.199 4.373 1.00 76.06 83 PHE A N 1
ATOM 635 C CA . PHE A 1 83 ? -10.393 9.477 5.770 1.00 76.06 83 PHE A CA 1
ATOM 636 C C . PHE A 1 83 ? -10.536 10.981 6.070 1.00 76.06 83 PHE A C 1
ATOM 638 O O . PHE A 1 83 ? -10.675 11.338 7.239 1.00 76.06 83 PHE A O 1
ATOM 645 N N . GLY A 1 84 ? -10.447 11.840 5.047 1.00 59.53 84 GLY A N 1
ATOM 646 C CA . GLY A 1 84 ? -10.510 13.304 5.134 1.00 59.53 84 GLY A CA 1
ATOM 647 C C . GLY A 1 84 ? -11.840 13.867 4.672 1.00 59.53 84 GLY A C 1
ATOM 648 O O . GLY A 1 84 ? -12.233 13.556 3.528 1.00 59.53 84 GLY A O 1
#

Solvent-accessible surface area (backbone atoms only — not comparable to full-atom values): 5184 Å² total; per-residue (Å²): 135,84,82,74,60,69,47,82,45,58,54,69,74,45,74,74,47,71,58,92,77,71,50,93,46,42,44,78,47,48,64,89,43,90,61,32,77,47,35,45,59,94,50,38,25,34,47,36,61,90,34,62,42,82,41,61,56,88,74,59,87,70,84,68,52,46,75,45,73,70,55,47,53,53,49,52,55,32,46,49,64,73,79,98

Foldseek 3Di:
DDPFDWDKDFPDFPLPDPPPDDDPLKDWLAPPDPCSVQQLRPHTTIRRLLRIDTDTCVVDPDRSGDDDPVVVVVNVVSNVVNVD

Sequence (84 aa):
MMTGKVVLVPFPFDTSKIATDLLETDIVLDSGRAGFNTTGLCVSSTLRLHRLMTVTTSLIKRELGELTPEMKVEVVEKLRKLFG

Radius of gyration: 13.41 Å; Cα contacts (8 Å, |Δi|>4): 116; chains: 1; bounding box: 24×28×44 Å

pLDDT: mean 70.94, std 12.34, range [34.97, 87.31]

Secondary structure (DSSP, 8-state):
-----EEEEES---TT---SS--TTEEEE-TTSTTGGGGT-SS-EEEETTSEEEEEGGG---------HHHHHHHHHHHHHHH-

Nearest PDB structures (foldseek):
  5dlo-assembly1_A  TM=8.372E-01  e=4.163E-03  Staphylococcus aureus
  1ne8-assembly1_A-2  TM=8.096E-01  e=5.050E-03  Bacillus subtilis
  9g2g-assembly1_B  TM=8.209E-01  e=9.013E-03  Staphylococcus aureus
  4me7-assembly1_C  TM=7.7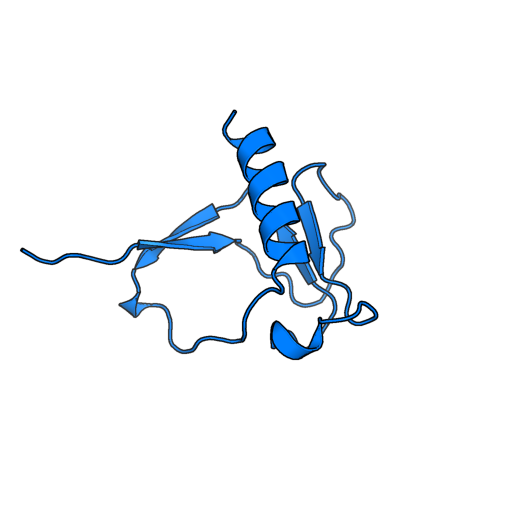32E-01  e=8.451E-03  Bacillus subtilis subsp. subtilis str. 168
  4me7-assembly1_D  TM=7.739E-01  e=1.093E-02  Bacillus subtilis subsp. subtilis str. 168

Mean predicted aligned error: 8.94 Å